Protein AF-A0A6P1DJT6-F1 (afdb_monomer_lite)

pLDDT: mean 91.33, std 8.5, range [56.28, 97.56]

Secondary structure (DSSP, 8-state):
--HHHHHHHHHHHTS-SS-PPPPP-TTTT-----HHHHHHHHHHHTT------SSHHHHHHHHHHHS-TTS-EEES-GGGTTTSB---TTS-GGGGGG--EEE---SEE-TTT--EE---

Sequence (120 aa):
MSSKANILEKIKQNQPLSVSALPDLSFLGLENYENLDKYKTVLQSIGGDFVEVADYDAVIDFIKINYDAEKRIITTLPELSQIAATDWMNDDPHSLKDVALTIVKAHFGVAETGALWVTD

Radius of gyration: 28.28 Å; chains: 1; bounding box: 48×36×85 Å

Structure (mmCIF, N/CA/C/O backbone):
data_AF-A0A6P1DJT6-F1
#
_entry.id   AF-A0A6P1DJT6-F1
#
loop_
_atom_site.group_PDB
_atom_site.id
_atom_site.type_symbol
_atom_site.label_atom_id
_atom_site.label_alt_id
_atom_site.label_comp_id
_atom_site.label_asym_id
_atom_site.label_entity_id
_atom_site.label_seq_id
_atom_site.pdbx_PDB_ins_code
_atom_site.Cartn_x
_atom_site.Cartn_y
_atom_site.Cartn_z
_atom_site.occupancy
_atom_site.B_iso_or_equiv
_atom_site.auth_seq_id
_atom_site.auth_comp_id
_atom_site.auth_asym_id
_atom_site.auth_atom_id
_atom_site.pdbx_PDB_model_num
ATOM 1 N N . MET A 1 1 ? -14.644 20.738 65.268 1.00 61.56 1 MET A N 1
ATOM 2 C CA . MET A 1 1 ? -14.476 19.783 64.147 1.00 61.56 1 MET A CA 1
ATOM 3 C C . MET A 1 1 ? -14.011 20.537 62.912 1.00 61.56 1 MET A C 1
ATOM 5 O O . MET A 1 1 ? -14.475 21.651 62.710 1.00 61.56 1 MET A O 1
ATOM 9 N N . SER A 1 2 ? -13.092 19.979 62.117 1.00 90.88 2 SER A N 1
ATOM 10 C CA . SER A 1 2 ? -12.636 20.628 60.879 1.00 90.88 2 SER A CA 1
ATOM 11 C C . SER A 1 2 ? -13.676 20.482 59.761 1.00 90.88 2 SER A C 1
ATOM 13 O O . SER A 1 2 ? -14.430 19.510 59.735 1.00 90.88 2 SER A O 1
ATOM 15 N N . SER A 1 3 ? -13.698 21.425 58.814 1.00 91.94 3 SER A N 1
ATOM 16 C CA . SER A 1 3 ? -14.585 21.382 57.637 1.00 91.94 3 SER A CA 1
ATOM 17 C C . SER A 1 3 ? -14.476 20.050 56.873 1.00 91.94 3 SER A C 1
ATOM 19 O O . SER A 1 3 ? -15.484 19.430 56.539 1.00 91.94 3 SER A O 1
ATOM 21 N N . LYS A 1 4 ? -13.250 19.527 56.725 1.00 91.69 4 LYS A N 1
ATOM 22 C CA . LYS A 1 4 ? -12.975 18.216 56.115 1.00 91.69 4 LYS A CA 1
ATOM 23 C C . LYS A 1 4 ? -13.708 17.067 56.819 1.00 91.69 4 LYS A C 1
ATOM 25 O O . LYS A 1 4 ? -14.248 16.199 56.142 1.00 91.69 4 LYS A O 1
ATOM 30 N N . ALA A 1 5 ? -13.739 17.059 58.153 1.00 94.62 5 ALA A N 1
ATOM 31 C CA . ALA A 1 5 ? -14.415 16.004 58.909 1.00 94.62 5 ALA A CA 1
ATOM 32 C C . ALA A 1 5 ? -15.931 16.012 58.656 1.00 94.62 5 ALA A C 1
ATOM 34 O O . ALA A 1 5 ? -16.518 14.964 58.413 1.00 94.62 5 ALA A O 1
ATOM 35 N N . ASN A 1 6 ? -16.534 17.203 58.619 1.00 95.12 6 ASN A N 1
ATOM 36 C CA . ASN A 1 6 ? -17.969 17.376 58.390 1.00 95.12 6 ASN A CA 1
ATOM 37 C C . ASN A 1 6 ? -18.382 16.943 56.966 1.00 95.12 6 ASN A C 1
ATOM 39 O O . ASN A 1 6 ? -19.397 16.278 56.773 1.00 95.12 6 ASN A O 1
ATOM 43 N N . ILE A 1 7 ? -17.553 17.253 55.961 1.00 95.31 7 ILE A N 1
ATOM 44 C CA . ILE A 1 7 ? -17.771 16.829 54.567 1.00 95.31 7 ILE A CA 1
ATOM 45 C C . ILE A 1 7 ? -17.726 15.300 54.441 1.00 95.31 7 ILE A C 1
ATOM 47 O O . ILE A 1 7 ? -18.620 14.706 53.842 1.00 95.31 7 ILE A O 1
ATOM 51 N N . LEU A 1 8 ? -16.712 14.653 55.023 1.00 95.62 8 LEU A N 1
ATOM 52 C CA . LEU A 1 8 ? -16.558 13.197 54.941 1.00 95.62 8 LEU A CA 1
ATOM 53 C C . LEU A 1 8 ? -17.695 12.452 55.648 1.00 95.62 8 LEU A C 1
ATOM 55 O O . LEU A 1 8 ? -18.156 11.423 55.154 1.00 95.62 8 LEU A O 1
ATOM 59 N N . GLU A 1 9 ? -18.174 12.984 56.771 1.00 95.62 9 GLU A N 1
ATOM 60 C CA . GLU A 1 9 ? -19.307 12.418 57.500 1.00 95.62 9 GLU A CA 1
ATOM 61 C C . GLU A 1 9 ? -20.595 12.476 56.671 1.00 95.62 9 GLU A C 1
ATOM 63 O O . GLU A 1 9 ? -21.278 11.461 56.519 1.00 95.62 9 GLU A O 1
ATOM 68 N N . LYS A 1 10 ? -20.874 13.620 56.035 1.00 94.88 10 LYS A N 1
ATOM 69 C CA . LYS A 1 10 ? -22.020 13.758 55.129 1.00 94.88 10 LYS A CA 1
ATOM 70 C C . LYS A 1 10 ? -21.923 12.843 53.911 1.00 94.88 10 LYS A C 1
ATOM 72 O O . LYS A 1 10 ? -22.925 12.232 53.553 1.00 94.88 10 LYS A O 1
ATOM 77 N N . ILE A 1 11 ? -20.745 12.707 53.296 1.00 93.62 11 ILE A N 1
ATOM 78 C CA . ILE A 1 11 ? -20.545 11.781 52.167 1.00 93.62 11 ILE A CA 1
ATOM 79 C C . ILE A 1 11 ? -20.858 10.348 52.601 1.00 93.62 11 ILE A C 1
ATOM 81 O O . ILE A 1 11 ? -21.583 9.645 51.905 1.00 93.62 11 ILE A O 1
ATOM 85 N N . LYS A 1 12 ? -20.356 9.925 53.767 1.00 90.88 12 LYS A N 1
ATOM 86 C CA . LYS A 1 12 ? -20.582 8.574 54.292 1.00 90.88 12 LYS A CA 1
ATOM 87 C C . LYS A 1 12 ? -22.061 8.299 54.584 1.00 90.88 12 LYS A C 1
ATOM 89 O O . LYS A 1 12 ? -22.534 7.209 54.288 1.00 90.88 12 LYS A O 1
ATOM 94 N N . GLN A 1 13 ? -22.783 9.273 55.140 1.00 94.50 13 GLN A N 1
ATOM 95 C CA . GLN A 1 13 ? -24.213 9.146 55.454 1.00 94.50 13 GLN A CA 1
ATOM 96 C C . GLN A 1 13 ? -25.111 9.083 54.208 1.00 94.50 13 GLN A C 1
ATOM 98 O O . GLN A 1 13 ? -26.219 8.569 54.298 1.00 94.50 13 GLN A O 1
ATOM 103 N N . ASN A 1 14 ? -24.650 9.597 53.064 1.00 93.12 14 ASN A N 1
ATOM 104 C CA . ASN A 1 14 ? -25.444 9.707 51.835 1.00 93.12 14 ASN A CA 1
ATOM 105 C C . ASN A 1 14 ? -24.938 8.788 50.709 1.00 93.12 14 ASN A C 1
ATOM 107 O O . ASN A 1 14 ? -25.225 9.039 49.539 1.00 93.12 14 ASN A O 1
ATOM 111 N N . GLN A 1 15 ? -24.173 7.736 51.029 1.00 88.19 15 GLN A N 1
ATOM 112 C CA . GLN A 1 15 ? -23.800 6.751 50.013 1.00 88.19 15 GLN A CA 1
ATOM 113 C C . GLN A 1 15 ? -25.030 5.945 49.560 1.00 88.19 15 GLN A C 1
ATOM 115 O O . GLN A 1 15 ? -25.881 5.616 50.391 1.00 88.19 15 GLN A O 1
ATOM 120 N N . PRO A 1 16 ? -25.134 5.599 48.264 1.00 88.06 16 PRO A N 1
ATOM 121 C CA . PRO A 1 16 ? -26.198 4.738 47.765 1.00 88.06 16 PRO A CA 1
ATOM 122 C C . PRO A 1 16 ? -26.240 3.410 48.530 1.00 88.06 16 PRO A C 1
ATOM 124 O O . PRO A 1 16 ? -25.235 2.714 48.641 1.00 88.06 16 PRO A O 1
ATOM 127 N N . LEU A 1 17 ? -27.417 3.052 49.047 1.00 79.88 17 LEU A N 1
ATOM 128 C CA . LEU A 1 17 ? -27.627 1.836 49.846 1.00 79.88 17 LEU A CA 1
ATOM 129 C C . LEU A 1 17 ? -27.586 0.547 49.017 1.00 79.88 17 LEU A C 1
ATOM 131 O O . LEU A 1 17 ? -27.432 -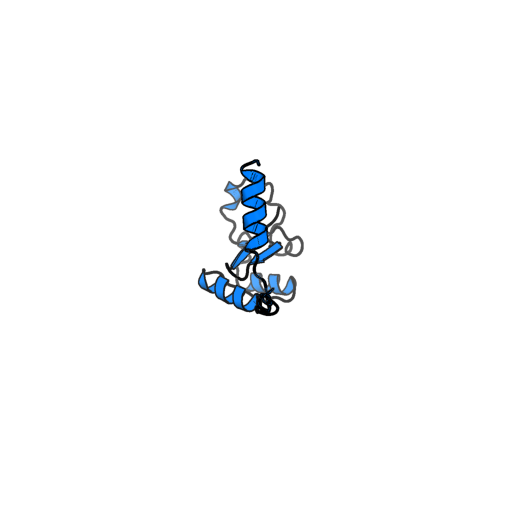0.539 49.570 1.00 79.88 17 LEU A O 1
ATOM 135 N N . SER A 1 18 ? -27.755 0.659 47.701 1.00 81.94 18 SER A N 1
ATOM 136 C CA . SER A 1 18 ? -27.719 -0.471 46.781 1.00 81.94 18 SER A CA 1
ATOM 137 C C . SER A 1 18 ? -26.629 -0.257 45.743 1.00 81.94 18 SER A C 1
ATOM 139 O O . SER A 1 18 ? -26.505 0.813 45.146 1.00 81.94 18 SER A O 1
ATOM 141 N N . VAL A 1 19 ? -25.830 -1.299 45.539 1.00 77.56 19 VAL A N 1
ATOM 142 C CA . VAL A 1 19 ? -24.944 -1.393 44.385 1.00 77.56 19 VAL A CA 1
ATOM 143 C C . VAL A 1 19 ? -25.822 -1.823 43.217 1.00 77.56 19 VAL A C 1
ATOM 145 O O . VAL A 1 19 ? -26.303 -2.955 43.192 1.00 77.56 19 VAL A O 1
ATOM 148 N N . SER A 1 20 ? -26.079 -0.914 42.277 1.00 80.19 20 SER A N 1
ATOM 149 C CA . SER A 1 20 ? -26.686 -1.303 41.004 1.00 80.19 20 SER A CA 1
ATOM 150 C C . SER A 1 20 ? -25.714 -2.213 40.263 1.00 80.19 20 SER A C 1
ATOM 152 O O . SER A 1 20 ? -24.512 -1.936 40.237 1.00 80.19 20 SER A O 1
ATOM 154 N N . ALA A 1 21 ? -26.228 -3.270 39.632 1.00 84.12 21 ALA A N 1
ATOM 155 C CA . ALA A 1 21 ? -25.439 -4.011 38.660 1.00 84.12 21 ALA A CA 1
ATOM 156 C C . ALA A 1 21 ? -24.931 -3.031 37.591 1.00 84.12 21 ALA A C 1
ATOM 158 O O . ALA A 1 21 ? -25.683 -2.163 37.130 1.00 84.12 21 ALA A O 1
ATOM 159 N N . LEU A 1 22 ? -23.647 -3.142 37.248 1.00 86.25 22 LEU A N 1
ATOM 160 C CA . LEU A 1 22 ? -23.097 -2.427 36.104 1.00 86.25 22 LEU A CA 1
ATOM 161 C C . LEU A 1 22 ? -23.749 -2.978 34.827 1.00 86.25 22 LEU A C 1
ATOM 163 O O . LEU A 1 22 ? -24.098 -4.162 34.797 1.00 86.25 22 LEU A O 1
ATOM 167 N N . PRO A 1 23 ? -23.934 -2.146 33.788 1.00 84.50 23 PRO A N 1
ATOM 168 C CA . PRO A 1 23 ? -24.390 -2.641 32.497 1.00 84.50 23 PRO A CA 1
ATOM 169 C C . PRO A 1 23 ? -23.433 -3.723 31.992 1.00 84.50 23 PRO A C 1
ATOM 171 O O . PRO A 1 23 ? -22.217 -3.612 32.166 1.00 84.50 23 PRO A O 1
ATOM 174 N N . ASP A 1 24 ? -23.986 -4.764 31.372 1.00 84.88 24 ASP A N 1
ATOM 175 C CA . ASP A 1 24 ? -23.172 -5.766 30.696 1.00 84.88 24 ASP A CA 1
ATOM 176 C C . ASP A 1 24 ? -22.473 -5.112 29.502 1.00 84.88 24 ASP A C 1
ATOM 178 O O . ASP A 1 24 ? -23.126 -4.553 28.624 1.00 84.88 24 ASP A O 1
ATOM 182 N N . LEU A 1 25 ? -21.143 -5.152 29.500 1.00 85.56 25 LEU A N 1
ATOM 183 C CA . LEU A 1 25 ? -20.303 -4.596 28.443 1.00 85.56 25 LEU A CA 1
ATOM 184 C C . LEU A 1 25 ? -19.785 -5.678 27.492 1.00 85.56 25 LEU A C 1
ATOM 186 O O . LEU A 1 25 ? -18.987 -5.364 26.615 1.00 85.56 25 LEU A O 1
ATOM 190 N N . SER A 1 26 ? -20.222 -6.933 27.644 1.00 82.12 26 SER A N 1
ATOM 191 C CA . SER A 1 26 ? -19.795 -8.057 26.803 1.00 82.12 26 SER A CA 1
ATOM 192 C C . SER A 1 26 ? -20.019 -7.812 25.306 1.00 82.12 26 SER A C 1
ATOM 194 O O . SER A 1 26 ? -19.290 -8.358 24.486 1.00 82.12 26 SER A O 1
ATOM 196 N N . PHE A 1 27 ? -20.983 -6.957 24.950 1.00 74.50 27 PHE A N 1
ATOM 197 C CA . PHE A 1 27 ? -21.288 -6.573 23.572 1.00 74.50 27 PHE A CA 1
ATOM 198 C C . PHE A 1 27 ? -20.343 -5.512 22.983 1.00 74.50 27 PHE A C 1
ATOM 200 O O . PHE A 1 27 ? -20.298 -5.345 21.763 1.00 74.50 27 PHE A O 1
ATOM 207 N N . LEU A 1 28 ? -19.592 -4.783 23.817 1.00 76.06 28 LEU A N 1
ATOM 208 C CA . LEU A 1 28 ? -18.635 -3.788 23.341 1.00 76.06 28 LEU A CA 1
ATOM 209 C C . LEU A 1 28 ? -17.435 -4.507 22.716 1.00 76.06 28 LEU A C 1
ATOM 211 O O . LEU A 1 28 ? -16.677 -5.185 23.403 1.00 76.06 28 LEU A O 1
ATOM 215 N N . GLY A 1 29 ? -17.261 -4.344 21.403 1.00 65.19 29 GLY A N 1
ATOM 216 C CA . GLY A 1 29 ? -16.162 -4.958 20.653 1.00 65.19 29 GLY A CA 1
ATOM 217 C C . GLY A 1 29 ? -16.479 -6.315 20.014 1.00 65.19 29 GLY A C 1
ATOM 218 O O . GLY A 1 29 ? -15.566 -6.940 19.487 1.00 65.19 29 GLY A O 1
ATOM 219 N N . LEU A 1 30 ? -17.744 -6.763 20.012 1.00 56.28 30 LEU A N 1
ATOM 220 C CA . LEU A 1 30 ? -18.179 -7.983 19.304 1.00 56.28 30 LEU A CA 1
ATOM 221 C C . LEU A 1 30 ? -18.543 -7.760 17.826 1.00 56.28 30 LEU A C 1
ATOM 223 O O . LEU A 1 30 ? -19.160 -8.623 17.201 1.00 56.28 30 LEU A O 1
ATOM 227 N N . GLU A 1 31 ? -18.149 -6.636 17.232 1.00 63.28 31 GLU A N 1
ATOM 228 C CA . GLU A 1 31 ? -18.234 -6.489 15.782 1.00 63.28 31 GLU A CA 1
ATOM 229 C C . GLU A 1 31 ? -17.014 -7.180 15.169 1.00 63.28 31 GLU A C 1
ATOM 231 O O . GLU A 1 31 ? -15.900 -6.657 15.160 1.00 63.28 31 GLU A O 1
ATOM 236 N N . ASN A 1 32 ? -17.231 -8.403 14.679 1.00 63.09 32 ASN A N 1
ATOM 237 C CA . ASN A 1 32 ? -16.349 -9.039 13.709 1.00 63.09 32 ASN A CA 1
ATOM 238 C C . ASN A 1 32 ? -16.401 -8.174 12.444 1.00 63.09 32 ASN A C 1
ATOM 240 O O . ASN A 1 32 ? -17.196 -8.410 11.537 1.00 63.09 32 ASN A O 1
ATOM 244 N N . TYR A 1 33 ? -15.629 -7.092 12.429 1.00 65.38 33 TYR A N 1
ATOM 245 C CA . TYR A 1 33 ? -15.493 -6.274 11.244 1.00 65.38 33 TYR A CA 1
ATOM 246 C C . TYR A 1 33 ? -14.838 -7.144 10.179 1.00 65.38 33 TYR A C 1
ATOM 248 O O . TYR A 1 33 ? -13.718 -7.627 10.367 1.00 65.38 33 TYR A O 1
ATOM 256 N N . GLU A 1 34 ? -15.518 -7.326 9.049 1.00 75.94 34 GLU A N 1
ATOM 257 C CA . GLU A 1 34 ? -14.890 -7.761 7.804 1.00 75.94 34 GLU A CA 1
ATOM 258 C C . GLU A 1 34 ? -13.918 -6.651 7.371 1.00 75.94 34 GLU A C 1
ATOM 260 O O . GLU A 1 34 ? -14.197 -5.826 6.503 1.00 75.94 34 GLU A O 1
ATOM 265 N N . ASN A 1 35 ? -12.781 -6.568 8.072 1.00 86.19 35 ASN A N 1
ATOM 266 C CA . ASN A 1 35 ? -11.824 -5.468 7.986 1.00 86.19 35 ASN A CA 1
ATOM 267 C C . ASN A 1 35 ? -11.303 -5.307 6.562 1.00 86.19 35 ASN A C 1
ATOM 269 O O . ASN A 1 35 ? -11.059 -4.188 6.121 1.00 86.19 35 ASN A O 1
ATOM 273 N N . LEU A 1 36 ? -11.166 -6.421 5.842 1.00 91.56 36 LEU A N 1
ATOM 274 C CA . LEU A 1 36 ? -10.720 -6.425 4.461 1.00 91.56 36 LEU A CA 1
ATOM 275 C C . LEU A 1 36 ? -11.766 -5.806 3.523 1.00 91.56 36 LEU A C 1
ATOM 277 O O . LEU A 1 36 ? -11.422 -4.924 2.744 1.00 91.56 36 LEU A O 1
ATOM 281 N N . ASP A 1 37 ? -13.036 -6.201 3.619 1.00 93.06 37 ASP A N 1
ATOM 282 C CA . ASP A 1 37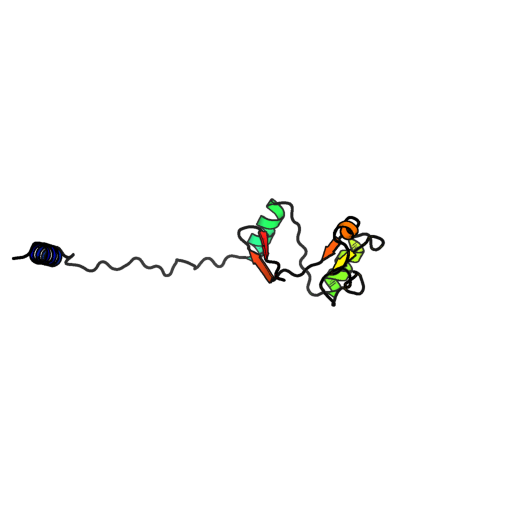 ? -14.085 -5.678 2.733 1.00 93.06 37 ASP A CA 1
ATOM 283 C C . ASP A 1 37 ? -14.437 -4.223 3.057 1.00 93.06 37 ASP A C 1
ATOM 285 O O . ASP A 1 37 ? -14.638 -3.406 2.150 1.00 93.06 37 ASP A O 1
ATOM 289 N N . LYS A 1 38 ? -14.387 -3.848 4.343 1.00 93.38 38 LYS A N 1
ATOM 290 C CA . LYS A 1 38 ? -14.450 -2.443 4.761 1.00 93.38 38 LYS A CA 1
ATOM 291 C C . LYS A 1 38 ? -13.285 -1.643 4.173 1.00 93.38 38 LYS A C 1
ATOM 293 O O . LYS A 1 38 ? -13.523 -0.596 3.577 1.00 93.38 38 LYS A O 1
ATOM 298 N N . TYR A 1 39 ? -12.053 -2.149 4.276 1.00 94.94 39 TYR A N 1
ATOM 299 C CA . TYR A 1 39 ? -10.873 -1.500 3.699 1.00 94.94 39 TYR A CA 1
ATOM 300 C C . TYR A 1 39 ? -11.015 -1.299 2.186 1.00 94.94 39 TYR A C 1
ATOM 302 O O . TYR A 1 39 ? -10.840 -0.181 1.713 1.00 94.94 39 TYR A O 1
ATOM 310 N N . LYS A 1 40 ? -11.394 -2.346 1.440 1.00 95.56 40 LYS A N 1
ATOM 311 C CA . LYS A 1 40 ? -11.623 -2.294 -0.015 1.00 95.56 40 LYS A CA 1
ATOM 312 C C . LYS A 1 40 ? -12.651 -1.226 -0.387 1.00 95.56 40 LYS A C 1
ATOM 314 O O . LYS A 1 40 ? -12.395 -0.400 -1.260 1.00 95.56 40 LYS A O 1
ATOM 319 N N . THR A 1 41 ? -13.777 -1.200 0.327 1.00 95.69 41 THR A N 1
ATOM 320 C CA . THR A 1 41 ? -14.858 -0.229 0.105 1.00 95.69 41 THR A CA 1
ATOM 321 C C . THR A 1 41 ? -14.382 1.204 0.350 1.00 95.69 41 THR A C 1
ATOM 323 O O . THR A 1 41 ? -14.619 2.092 -0.470 1.00 95.69 41 THR A O 1
ATOM 326 N N . VAL A 1 42 ? -13.687 1.442 1.467 1.00 96.25 42 VAL A N 1
ATOM 327 C CA . VAL A 1 42 ? -13.179 2.776 1.815 1.00 96.25 42 VAL A CA 1
ATOM 328 C C . VAL A 1 42 ? -12.093 3.220 0.834 1.00 96.25 42 VAL A C 1
ATOM 330 O O . VAL A 1 42 ? -12.164 4.343 0.338 1.00 96.25 42 VAL A O 1
ATOM 333 N N . LEU A 1 43 ? -11.140 2.348 0.493 1.00 97.19 43 LEU A N 1
ATOM 334 C CA . LEU A 1 43 ? -10.073 2.627 -0.471 1.00 97.19 43 LEU A CA 1
ATOM 335 C C . LEU A 1 43 ? -10.635 3.045 -1.838 1.00 97.19 43 LEU A C 1
ATOM 337 O O . LEU A 1 43 ? -10.227 4.072 -2.380 1.00 97.19 43 LEU A O 1
ATOM 341 N N . GLN A 1 44 ? -11.617 2.304 -2.358 1.00 97.44 44 GLN A N 1
ATOM 342 C CA . GLN A 1 44 ? -12.279 2.646 -3.620 1.00 97.44 44 GLN A CA 1
ATOM 343 C C . GLN A 1 44 ? -13.038 3.974 -3.539 1.00 97.44 44 GLN A C 1
ATOM 345 O O . GLN A 1 44 ? -13.027 4.755 -4.490 1.00 97.44 44 GLN A O 1
ATOM 350 N N . SER A 1 45 ? -13.648 4.285 -2.390 1.00 96.94 45 SER A N 1
ATOM 351 C CA . SER A 1 45 ? -14.379 5.546 -2.203 1.00 96.94 45 SER A CA 1
ATOM 352 C C . SER A 1 45 ? -13.489 6.797 -2.261 1.00 96.94 45 SER A C 1
ATOM 354 O O . SER A 1 45 ? -13.979 7.874 -2.600 1.00 96.94 45 SER A O 1
ATOM 356 N N . ILE A 1 46 ? -12.187 6.660 -1.975 1.00 95.50 46 ILE A N 1
ATOM 357 C CA . ILE A 1 46 ? -11.197 7.750 -2.029 1.00 95.50 46 ILE A CA 1
ATOM 358 C C . ILE A 1 46 ? -10.360 7.744 -3.320 1.00 95.50 46 ILE A C 1
ATOM 360 O O . ILE A 1 46 ? -9.392 8.494 -3.428 1.00 95.50 46 ILE A O 1
ATOM 364 N N . GLY A 1 47 ? -10.739 6.922 -4.306 1.00 95.31 47 GLY A N 1
ATOM 365 C CA . GLY A 1 47 ? -10.087 6.840 -5.617 1.00 95.31 47 GLY A CA 1
ATOM 366 C C . GLY A 1 47 ? -8.877 5.905 -5.683 1.00 95.31 47 GLY A C 1
ATOM 367 O O . GLY A 1 47 ? -8.165 5.920 -6.685 1.00 95.31 47 GLY A O 1
ATOM 368 N N . GLY A 1 48 ? -8.631 5.111 -4.639 1.00 95.50 48 GLY A N 1
ATOM 369 C CA . GLY A 1 48 ? -7.676 4.010 -4.695 1.00 95.50 48 GLY A CA 1
ATOM 370 C C . GLY A 1 48 ? -8.266 2.786 -5.394 1.00 95.50 48 GLY A C 1
ATOM 371 O O . GLY A 1 48 ? -9.481 2.661 -5.539 1.00 95.50 48 GLY A O 1
ATOM 372 N N . ASP A 1 49 ? -7.401 1.861 -5.792 1.00 95.44 49 ASP A N 1
ATOM 373 C CA . ASP A 1 49 ? -7.802 0.564 -6.332 1.00 95.44 49 ASP A CA 1
ATOM 374 C C . ASP A 1 49 ? -7.038 -0.552 -5.617 1.00 95.44 49 ASP A C 1
ATOM 376 O O . ASP A 1 49 ? -6.014 -0.301 -4.972 1.00 95.44 49 ASP A O 1
ATOM 380 N N . PHE A 1 50 ? -7.540 -1.779 -5.702 1.00 95.56 50 PHE A N 1
ATOM 381 C CA . PHE A 1 50 ? -6.905 -2.935 -5.087 1.00 95.56 50 PHE A CA 1
ATOM 382 C C . PHE A 1 50 ? -6.922 -4.141 -6.011 1.00 95.56 50 PHE A C 1
ATOM 384 O O . PHE A 1 50 ? -7.854 -4.362 -6.779 1.00 95.56 50 PHE A O 1
ATOM 391 N N . VAL A 1 51 ? -5.903 -4.979 -5.853 1.00 96.06 51 VAL A N 1
ATOM 392 C CA . VAL A 1 51 ? -5.858 -6.310 -6.448 1.00 96.06 51 VAL A CA 1
ATOM 393 C C . VAL A 1 51 ? -5.418 -7.291 -5.382 1.00 96.06 51 VAL A C 1
ATOM 395 O O . VAL A 1 51 ? -4.424 -7.075 -4.689 1.00 96.06 51 VAL A O 1
ATOM 398 N N . GLU A 1 52 ? -6.181 -8.367 -5.236 1.00 95.50 52 GLU A N 1
ATOM 399 C CA . GLU A 1 52 ? -5.813 -9.477 -4.368 1.00 95.50 52 GLU A CA 1
ATOM 400 C C . GLU A 1 52 ? -4.884 -10.417 -5.129 1.00 95.50 52 GLU A C 1
ATOM 402 O O . GLU A 1 52 ? -5.222 -10.933 -6.193 1.00 95.50 52 GLU A O 1
ATOM 407 N N . VAL A 1 53 ? -3.697 -10.619 -4.572 1.00 95.56 53 VAL A N 1
ATOM 408 C CA . VAL A 1 53 ? -2.623 -11.426 -5.150 1.00 95.56 53 VAL A CA 1
ATOM 409 C C . VAL A 1 53 ? -2.178 -12.460 -4.125 1.00 95.56 53 VAL A C 1
ATOM 411 O O . VAL A 1 5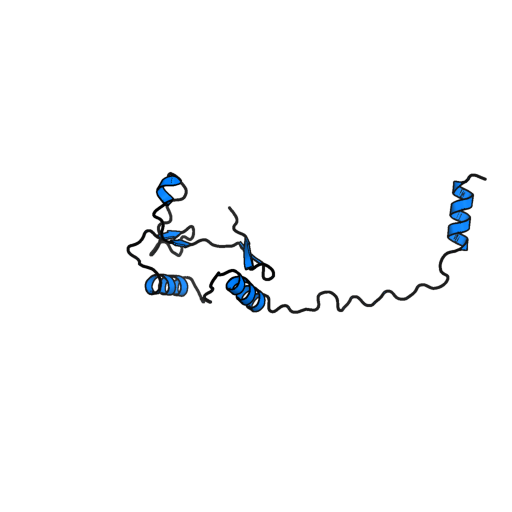3 ? -2.184 -12.193 -2.923 1.00 95.56 53 VAL A O 1
ATOM 414 N N . ALA A 1 54 ? -1.815 -13.653 -4.593 1.00 95.94 54 ALA A N 1
ATOM 415 C CA . ALA A 1 54 ? -1.397 -14.745 -3.715 1.00 95.94 54 ALA A CA 1
ATOM 416 C C . ALA A 1 54 ? 0.063 -14.603 -3.252 1.00 95.94 54 ALA A C 1
ATOM 418 O O . ALA A 1 54 ? 0.403 -14.994 -2.136 1.00 95.94 54 ALA A O 1
ATOM 419 N N . ASP A 1 55 ? 0.917 -14.050 -4.113 1.00 96.94 55 ASP A N 1
ATOM 420 C CA . ASP A 1 55 ? 2.365 -13.981 -3.943 1.00 96.94 55 ASP A CA 1
ATOM 421 C C . ASP A 1 55 ? 2.979 -12.887 -4.840 1.00 96.94 55 ASP A C 1
ATOM 423 O O . ASP A 1 55 ? 2.276 -12.143 -5.531 1.00 96.94 55 ASP A O 1
ATOM 427 N N . TYR A 1 56 ? 4.308 -12.770 -4.809 1.00 96.81 56 TYR A N 1
ATOM 428 C CA . TYR A 1 56 ? 5.041 -11.801 -5.620 1.00 96.81 56 TYR A CA 1
ATOM 429 C C . TYR A 1 56 ? 5.022 -12.115 -7.121 1.00 96.81 56 TYR A C 1
ATOM 431 O O . TYR A 1 56 ? 5.089 -11.174 -7.910 1.00 96.81 56 TYR A O 1
ATOM 439 N N . ASP A 1 57 ? 4.889 -13.378 -7.537 1.00 97.12 57 ASP A N 1
ATOM 440 C CA . ASP A 1 57 ? 4.808 -13.723 -8.962 1.00 97.12 57 ASP A CA 1
ATOM 441 C C . ASP A 1 57 ? 3.509 -13.163 -9.563 1.00 97.12 57 ASP A C 1
ATOM 443 O O . ASP A 1 57 ? 3.533 -12.515 -10.610 1.00 97.12 57 ASP A O 1
ATOM 447 N N . ALA A 1 58 ? 2.394 -13.271 -8.833 1.00 97.56 58 ALA A N 1
ATOM 448 C CA . ALA A 1 58 ? 1.133 -12.636 -9.212 1.00 97.56 58 ALA A CA 1
ATOM 449 C C . ALA A 1 58 ? 1.225 -11.095 -9.261 1.00 97.56 58 ALA A C 1
ATOM 451 O O . ALA A 1 58 ? 0.615 -10.469 -10.131 1.00 97.56 58 ALA A O 1
ATOM 452 N N . VAL A 1 59 ? 2.007 -10.468 -8.370 1.00 96.69 59 VAL A N 1
ATOM 453 C CA . VAL A 1 59 ? 2.296 -9.018 -8.432 1.00 96.69 59 VAL A CA 1
ATOM 454 C C . VAL A 1 59 ? 3.055 -8.671 -9.712 1.00 96.69 59 VAL A C 1
ATOM 456 O O . VAL A 1 59 ? 2.712 -7.704 -10.394 1.00 96.69 59 VAL A O 1
ATOM 459 N N . ILE A 1 60 ? 4.072 -9.461 -10.057 1.00 96.31 60 ILE A N 1
ATOM 460 C CA . ILE A 1 60 ? 4.893 -9.252 -11.253 1.00 96.31 60 ILE A CA 1
ATOM 461 C C . ILE A 1 60 ? 4.048 -9.358 -12.521 1.00 96.31 60 ILE A C 1
ATOM 463 O O . ILE A 1 60 ? 4.142 -8.490 -13.394 1.00 96.31 60 ILE A O 1
ATOM 467 N N . ASP A 1 61 ? 3.208 -10.386 -12.615 1.00 96.25 61 ASP A N 1
ATOM 468 C CA . ASP A 1 61 ? 2.315 -10.588 -13.754 1.00 96.25 61 ASP A CA 1
ATOM 469 C C . ASP A 1 61 ? 1.306 -9.445 -13.879 1.00 96.25 61 ASP A C 1
ATOM 471 O O . ASP A 1 61 ? 1.119 -8.900 -14.971 1.00 96.25 61 ASP A O 1
ATOM 475 N N . PHE A 1 62 ? 0.715 -9.012 -12.760 1.00 96.69 62 PHE A N 1
ATOM 476 C CA . PHE A 1 62 ? -0.180 -7.859 -12.748 1.00 96.69 62 PHE A CA 1
ATOM 477 C C . PHE A 1 62 ? 0.511 -6.602 -13.289 1.00 96.69 62 PHE A C 1
ATOM 479 O O . PHE A 1 62 ? -0.052 -5.910 -14.140 1.00 96.69 62 PHE A O 1
ATOM 486 N N . ILE A 1 63 ? 1.739 -6.318 -12.850 1.00 95.75 63 ILE A N 1
ATOM 487 C CA . ILE A 1 63 ? 2.470 -5.126 -13.292 1.00 95.75 63 ILE A CA 1
ATOM 488 C C . ILE A 1 63 ? 2.790 -5.202 -14.786 1.00 95.75 63 ILE A C 1
ATOM 490 O O . ILE A 1 63 ? 2.526 -4.239 -15.500 1.00 95.75 63 ILE A O 1
ATOM 494 N N . LYS A 1 64 ? 3.282 -6.344 -15.282 1.00 94.75 64 LYS A N 1
ATOM 495 C CA . LYS A 1 64 ? 3.609 -6.534 -16.708 1.00 94.75 64 LYS A CA 1
ATOM 496 C C . LYS A 1 64 ? 2.401 -6.362 -17.632 1.00 94.75 64 LYS A C 1
ATOM 498 O O . LYS A 1 64 ? 2.567 -5.948 -18.775 1.00 94.75 64 LYS A O 1
ATOM 503 N N . ILE A 1 65 ? 1.204 -6.715 -17.162 1.00 96.06 65 ILE A N 1
ATOM 504 C CA . ILE A 1 65 ? -0.036 -6.608 -17.944 1.00 96.06 65 ILE A CA 1
ATOM 505 C C . ILE A 1 65 ? -0.585 -5.176 -17.931 1.00 96.06 65 ILE A C 1
ATOM 507 O O . ILE A 1 65 ? 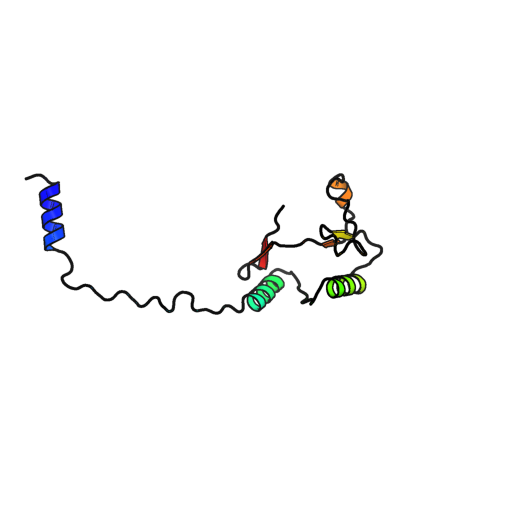-1.094 -4.708 -18.949 1.00 96.06 65 ILE A O 1
ATOM 511 N N . ASN A 1 66 ? -0.515 -4.492 -16.786 1.00 95.88 66 ASN A N 1
ATOM 512 C CA . ASN A 1 66 ? -1.238 -3.235 -16.568 1.00 95.88 66 ASN A CA 1
ATOM 513 C C . ASN A 1 66 ? -0.362 -1.982 -16.690 1.00 95.88 66 ASN A C 1
ATOM 515 O O . ASN A 1 66 ? -0.891 -0.881 -16.840 1.00 95.88 66 ASN A O 1
ATOM 519 N N . TYR A 1 67 ? 0.961 -2.132 -16.646 1.00 95.00 67 TYR A N 1
ATOM 520 C CA . TYR A 1 67 ? 1.913 -1.033 -16.735 1.00 95.00 67 TYR A CA 1
ATOM 521 C C . TYR A 1 67 ? 2.913 -1.261 -17.865 1.00 95.00 67 TYR A C 1
ATOM 523 O O . TYR A 1 67 ? 3.273 -2.382 -18.214 1.00 95.00 67 TYR A O 1
ATOM 531 N N . ASP A 1 68 ? 3.368 -0.154 -18.441 1.00 92.81 68 ASP A N 1
ATOM 532 C CA . ASP A 1 68 ? 4.370 -0.151 -19.498 1.00 92.81 68 ASP A CA 1
ATOM 533 C C . ASP A 1 68 ? 5.755 -0.454 -18.912 1.00 92.81 68 ASP A C 1
ATOM 535 O O . 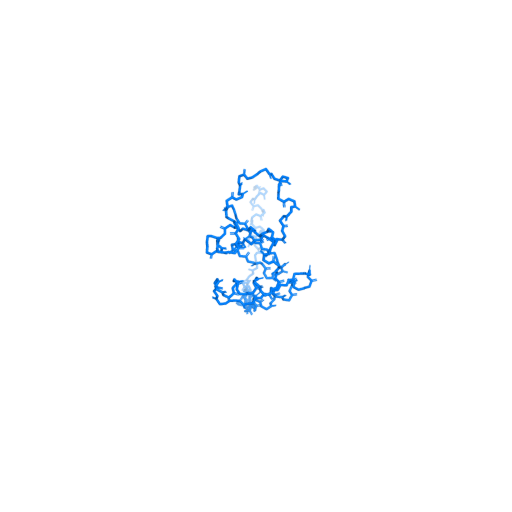ASP A 1 68 ? 6.316 0.368 -18.182 1.00 92.81 68 ASP A O 1
ATOM 539 N N . ALA A 1 69 ? 6.287 -1.635 -19.230 1.00 83.25 69 ALA A N 1
ATOM 540 C CA . ALA A 1 69 ? 7.573 -2.115 -18.731 1.00 83.25 69 ALA A CA 1
ATOM 541 C C . ALA A 1 69 ? 8.776 -1.290 -19.229 1.00 83.25 69 ALA A C 1
ATOM 543 O O . ALA A 1 69 ? 9.845 -1.369 -18.631 1.00 83.25 69 ALA A O 1
ATOM 544 N N . GLU A 1 70 ? 8.614 -0.484 -20.284 1.00 88.25 70 GLU A N 1
ATOM 545 C CA . GLU A 1 70 ? 9.667 0.415 -20.776 1.00 88.25 70 GLU A CA 1
ATOM 546 C C . GLU A 1 70 ? 9.790 1.691 -19.925 1.00 88.25 70 GLU A C 1
ATOM 548 O O . GLU A 1 70 ? 10.757 2.448 -20.048 1.00 88.25 70 GLU A O 1
ATOM 553 N N . LYS A 1 71 ? 8.811 1.967 -19.053 1.00 93.81 71 LYS A N 1
ATOM 554 C CA . LYS A 1 71 ? 8.864 3.116 -18.145 1.00 93.81 71 LYS A CA 1
ATOM 555 C C . LYS A 1 71 ? 9.686 2.799 -16.902 1.00 93.81 71 LYS A C 1
ATOM 557 O O . LYS A 1 71 ? 9.816 1.658 -16.478 1.00 93.81 71 LYS A O 1
ATOM 562 N N . ARG A 1 72 ? 10.209 3.849 -16.266 1.00 96.12 72 ARG A N 1
ATOM 563 C CA . ARG A 1 72 ? 10.993 3.719 -15.036 1.00 96.12 72 ARG A CA 1
ATOM 564 C C . ARG A 1 72 ? 10.101 3.256 -13.879 1.00 96.12 72 ARG A C 1
ATOM 566 O O . ARG A 1 72 ? 9.250 4.015 -13.410 1.00 96.12 72 ARG A O 1
ATOM 573 N N . ILE A 1 73 ? 10.327 2.027 -13.419 1.00 97.44 73 ILE A N 1
ATOM 574 C CA . ILE A 1 73 ? 9.687 1.425 -12.243 1.00 97.44 73 ILE A CA 1
ATOM 575 C C . ILE A 1 73 ? 10.745 1.241 -11.157 1.00 97.44 73 ILE A C 1
ATOM 577 O O . ILE A 1 73 ? 11.844 0.748 -11.424 1.00 97.44 73 ILE A O 1
ATOM 581 N N . ILE A 1 74 ? 10.413 1.631 -9.929 1.00 97.25 74 ILE A N 1
ATOM 582 C CA . ILE A 1 74 ? 11.299 1.506 -8.770 1.00 97.25 74 ILE A CA 1
ATOM 583 C C . ILE A 1 74 ? 10.600 0.770 -7.627 1.00 97.25 74 ILE A C 1
ATOM 585 O O . ILE A 1 74 ? 9.372 0.784 -7.504 1.00 97.25 74 ILE A O 1
ATOM 589 N N . THR A 1 75 ? 11.378 0.129 -6.762 1.00 96.81 75 THR A N 1
ATOM 590 C CA . THR A 1 75 ? 10.835 -0.575 -5.600 1.00 96.81 75 THR A CA 1
ATOM 591 C C . THR A 1 75 ? 11.806 -0.612 -4.429 1.00 96.81 75 THR A C 1
ATOM 593 O O . THR A 1 75 ? 13.018 -0.511 -4.610 1.00 96.81 75 THR A O 1
ATOM 596 N N . THR A 1 76 ? 11.270 -0.772 -3.219 1.00 94.69 76 THR A N 1
ATOM 597 C CA . THR A 1 76 ? 12.049 -1.122 -2.021 1.00 94.69 76 THR A CA 1
ATOM 598 C C . THR A 1 76 ? 12.107 -2.633 -1.766 1.00 94.69 76 THR A C 1
ATOM 600 O O . THR A 1 76 ? 12.747 -3.059 -0.809 1.00 94.69 76 THR A O 1
ATOM 603 N N . LEU A 1 77 ? 11.446 -3.450 -2.597 1.00 95.44 77 LEU A N 1
ATOM 604 C CA . LEU A 1 77 ? 11.281 -4.893 -2.402 1.00 95.44 77 LEU A CA 1
ATOM 605 C C . LEU A 1 77 ? 12.275 -5.686 -3.268 1.00 95.44 77 LEU A C 1
ATOM 607 O O . LEU A 1 77 ? 12.125 -5.701 -4.494 1.00 95.44 77 LEU A O 1
ATOM 611 N N . PRO A 1 78 ? 13.269 -6.381 -2.677 1.00 95.44 78 PRO A N 1
ATOM 612 C CA . PRO A 1 78 ? 14.223 -7.196 -3.434 1.00 95.44 78 PRO A CA 1
ATOM 613 C C . PRO A 1 78 ? 13.566 -8.277 -4.304 1.00 95.44 78 PRO A C 1
ATOM 615 O O . PRO A 1 78 ? 14.080 -8.608 -5.373 1.00 95.44 78 PRO A O 1
ATOM 618 N N . GLU A 1 79 ? 12.413 -8.798 -3.879 1.00 96.81 79 GLU A N 1
ATOM 619 C CA . GLU A 1 79 ? 11.627 -9.813 -4.589 1.00 96.81 79 GLU A CA 1
ATOM 620 C C . GLU A 1 79 ? 11.132 -9.328 -5.963 1.00 96.81 79 GLU A C 1
ATOM 622 O O . GLU A 1 79 ? 10.875 -10.137 -6.853 1.00 96.81 79 GLU A O 1
ATOM 627 N N . LEU A 1 80 ? 11.055 -8.008 -6.164 1.00 96.56 80 LEU A N 1
ATOM 628 C CA . LEU A 1 80 ? 10.585 -7.376 -7.399 1.00 96.56 80 LEU A CA 1
ATOM 629 C C . LEU A 1 80 ? 11.723 -6.822 -8.275 1.00 96.56 80 LEU A C 1
ATOM 631 O O . LEU A 1 80 ? 11.461 -6.190 -9.298 1.00 96.56 80 LEU A O 1
ATOM 635 N N . SER A 1 81 ? 12.983 -7.106 -7.929 1.00 95.81 81 SER A N 1
ATOM 636 C CA . SER A 1 81 ? 14.178 -6.638 -8.659 1.00 95.81 81 SER A CA 1
ATOM 637 C C . SER A 1 81 ? 14.228 -7.038 -10.141 1.00 95.81 81 SER A C 1
ATOM 639 O O . SER A 1 81 ? 14.932 -6.414 -10.929 1.00 95.81 81 SER A O 1
ATOM 641 N N . GLN A 1 82 ? 13.458 -8.051 -10.553 1.00 94.75 82 GLN A N 1
ATOM 642 C CA . GLN A 1 82 ? 13.349 -8.468 -11.957 1.00 94.75 82 GLN A CA 1
ATOM 643 C C . GLN A 1 82 ? 12.539 -7.506 -12.846 1.00 94.75 82 GLN A C 1
ATOM 645 O O . GLN A 1 82 ? 12.639 -7.591 -14.068 1.00 94.75 82 GLN A O 1
ATOM 650 N N . ILE A 1 83 ? 11.718 -6.629 -12.257 1.00 95.38 83 ILE A N 1
ATOM 651 C CA . ILE A 1 83 ? 10.852 -5.685 -12.988 1.00 95.38 83 ILE A CA 1
ATOM 652 C C . ILE A 1 83 ? 11.013 -4.228 -12.543 1.00 95.38 83 ILE A C 1
ATOM 654 O O . ILE A 1 83 ? 10.405 -3.342 -13.138 1.00 95.38 83 ILE A O 1
ATOM 658 N N . ALA A 1 84 ? 11.788 -3.965 -11.491 1.00 96.56 84 ALA A N 1
ATOM 659 C CA . ALA A 1 84 ? 11.915 -2.641 -10.902 1.00 96.56 84 ALA A CA 1
ATOM 660 C C . ALA A 1 84 ? 13.323 -2.420 -10.338 1.00 96.56 84 ALA A C 1
ATOM 662 O O . ALA A 1 84 ? 13.922 -3.331 -9.766 1.00 96.56 84 ALA A O 1
ATOM 663 N N . ALA A 1 85 ? 13.834 -1.195 -10.459 1.00 96.38 85 ALA A N 1
ATOM 664 C CA . ALA A 1 85 ? 15.122 -0.823 -9.884 1.00 96.38 85 ALA A CA 1
ATOM 665 C C . ALA A 1 85 ? 15.038 -0.744 -8.350 1.00 96.38 85 ALA A C 1
ATOM 667 O O . ALA A 1 85 ? 14.065 -0.225 -7.796 1.00 96.38 85 ALA A O 1
ATOM 668 N N . THR A 1 86 ? 16.074 -1.226 -7.664 1.00 96.00 86 THR A N 1
ATOM 669 C CA . THR A 1 86 ? 16.155 -1.279 -6.190 1.00 96.00 86 THR A CA 1
ATOM 670 C C . THR A 1 86 ? 17.231 -0.359 -5.608 1.00 96.00 86 THR A C 1
ATOM 672 O O . THR A 1 86 ? 17.370 -0.253 -4.394 1.00 96.00 86 THR A O 1
ATOM 675 N N . ASP A 1 87 ? 18.018 0.295 -6.456 1.00 94.56 87 ASP A N 1
ATOM 676 C CA . ASP A 1 87 ? 19.240 1.034 -6.126 1.00 94.56 87 ASP A CA 1
ATOM 677 C C . ASP A 1 87 ? 19.075 2.563 -6.188 1.00 94.56 87 ASP A C 1
ATOM 679 O O . ASP A 1 87 ? 20.036 3.289 -6.402 1.00 94.56 87 ASP A O 1
ATOM 683 N N . TRP A 1 88 ? 17.863 3.064 -5.942 1.00 94.19 88 TRP A N 1
ATOM 684 C CA . TRP A 1 88 ? 17.489 4.476 -6.119 1.00 94.19 88 TRP A CA 1
ATOM 685 C C . TRP A 1 88 ? 17.384 5.279 -4.810 1.00 94.19 88 TRP A C 1
ATOM 687 O O . TRP A 1 88 ? 17.215 6.495 -4.840 1.00 94.19 88 TRP A O 1
ATOM 697 N N . MET A 1 89 ? 17.476 4.635 -3.640 1.00 90.06 89 MET A N 1
ATOM 698 C CA . MET A 1 89 ? 17.256 5.289 -2.332 1.00 90.06 89 MET A CA 1
ATOM 699 C C . MET A 1 89 ? 18.259 6.414 -2.021 1.00 90.06 89 MET A C 1
ATOM 701 O O . MET A 1 89 ? 17.997 7.244 -1.154 1.00 90.06 89 MET A O 1
ATOM 705 N N . ASN A 1 90 ? 19.401 6.440 -2.716 1.00 93.38 90 ASN A N 1
ATOM 706 C CA . ASN A 1 90 ? 20.441 7.463 -2.576 1.00 93.38 90 ASN A CA 1
ATOM 707 C C . ASN A 1 90 ? 20.538 8.396 -3.798 1.00 93.38 90 ASN A C 1
ATOM 709 O O . ASN A 1 90 ? 21.476 9.192 -3.875 1.00 93.38 90 ASN A O 1
ATOM 713 N N . ASP A 1 91 ? 19.612 8.289 -4.753 1.00 93.56 91 ASP A N 1
ATOM 714 C CA . ASP A 1 91 ? 19.574 9.172 -5.916 1.00 93.56 91 ASP A CA 1
ATOM 715 C C . ASP A 1 91 ? 19.228 10.611 -5.503 1.00 93.56 91 ASP A C 1
ATOM 717 O O . ASP A 1 91 ? 18.594 10.863 -4.475 1.00 93.56 91 ASP A O 1
ATOM 721 N N . ASP A 1 92 ? 19.595 11.584 -6.343 1.00 96.38 92 ASP A N 1
ATOM 722 C CA . ASP A 1 92 ? 19.091 12.950 -6.192 1.00 96.38 92 ASP A CA 1
ATOM 723 C C . ASP A 1 92 ? 17.548 12.942 -6.254 1.00 96.38 92 ASP A C 1
ATOM 725 O O . ASP A 1 92 ? 16.997 12.434 -7.236 1.00 96.38 92 ASP A O 1
ATOM 729 N N . PRO A 1 93 ? 16.817 13.519 -5.279 1.00 94.50 93 PRO A N 1
ATOM 730 C CA . PRO A 1 93 ? 15.355 13.452 -5.252 1.00 94.50 93 PRO A CA 1
ATOM 731 C C . PRO A 1 93 ? 14.674 14.023 -6.502 1.00 94.50 93 PRO A C 1
ATOM 733 O O . PRO A 1 93 ? 13.612 13.542 -6.897 1.00 94.50 93 PRO A O 1
ATOM 736 N N . HIS A 1 94 ? 15.275 15.015 -7.175 1.00 96.31 94 HIS A N 1
ATOM 737 C CA . HIS A 1 94 ? 14.707 15.555 -8.416 1.00 96.31 94 HIS A CA 1
ATOM 738 C C . HIS A 1 94 ? 14.839 14.592 -9.597 1.00 96.31 94 HIS A C 1
ATOM 740 O O . HIS A 1 94 ? 14.107 14.732 -10.581 1.00 96.31 94 HIS A O 1
ATOM 746 N N . SER A 1 95 ? 15.743 13.614 -9.515 1.00 94.94 95 SER A N 1
ATOM 747 C CA . SER A 1 95 ? 15.863 12.563 -10.521 1.00 94.94 95 SER A CA 1
ATOM 748 C C . SER A 1 95 ? 14.657 11.623 -10.529 1.00 94.94 95 SER A C 1
ATOM 750 O O . SER A 1 95 ? 14.413 11.006 -11.554 1.00 94.94 95 SER A O 1
ATOM 752 N N . LEU A 1 96 ? 13.862 11.553 -9.451 1.00 95.25 96 LEU A N 1
ATOM 753 C CA . LEU A 1 96 ? 12.687 10.673 -9.358 1.00 95.25 96 LEU A CA 1
ATOM 754 C C . LEU A 1 96 ? 11.466 11.193 -10.136 1.00 95.25 96 LEU A C 1
ATOM 756 O O . LEU A 1 96 ? 10.436 10.528 -10.195 1.00 95.25 96 LEU A O 1
ATOM 760 N N . LYS A 1 97 ? 11.556 12.380 -10.750 1.00 95.25 97 LYS A N 1
ATOM 761 C CA . LYS A 1 97 ? 10.440 13.025 -11.465 1.00 95.25 97 LYS A CA 1
ATOM 762 C C . LYS A 1 97 ? 9.894 12.230 -12.660 1.00 95.25 97 LYS A C 1
ATOM 764 O O . LYS A 1 97 ? 8.803 12.538 -13.127 1.00 95.25 97 LYS A O 1
ATOM 769 N N . ASP A 1 98 ? 10.675 11.298 -13.205 1.00 95.00 98 ASP A N 1
ATOM 770 C CA . ASP A 1 98 ? 10.322 10.470 -14.365 1.00 95.00 98 ASP A CA 1
ATOM 771 C C . ASP A 1 98 ? 9.941 9.029 -13.988 1.00 95.00 98 ASP A C 1
ATOM 773 O O . ASP A 1 98 ? 9.688 8.202 -14.865 1.00 95.00 98 ASP A O 1
ATOM 777 N N . VAL A 1 99 ? 9.864 8.731 -12.688 1.00 96.38 99 VAL A N 1
ATOM 778 C CA . VAL A 1 99 ? 9.366 7.457 -12.174 1.00 96.38 99 VAL A CA 1
ATOM 779 C C . VAL A 1 99 ? 7.876 7.348 -12.482 1.00 96.38 99 VAL A C 1
ATOM 781 O O . VAL A 1 9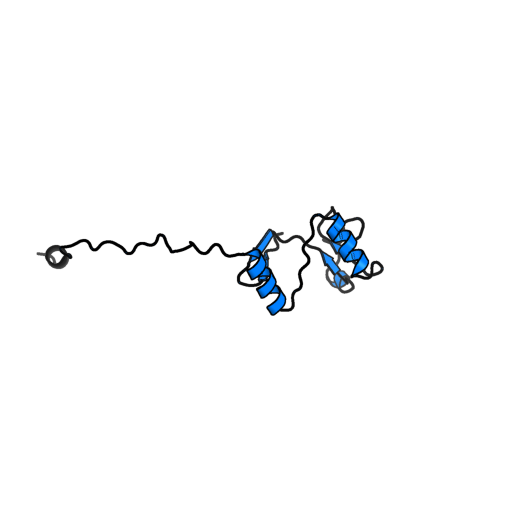9 ? 7.075 8.186 -12.070 1.00 96.38 99 VAL A O 1
ATOM 784 N N . ALA A 1 100 ? 7.499 6.296 -13.204 1.00 96.31 100 ALA A N 1
ATOM 785 C CA . ALA A 1 100 ? 6.112 6.040 -13.572 1.00 96.31 100 ALA A CA 1
ATOM 786 C C . ALA A 1 100 ? 5.364 5.210 -12.521 1.00 96.31 100 ALA A C 1
ATOM 788 O O . ALA A 1 100 ? 4.149 5.347 -12.392 1.00 96.31 100 ALA A O 1
ATOM 789 N N . LEU A 1 101 ? 6.077 4.347 -11.790 1.00 96.94 101 LEU A N 1
ATOM 790 C CA . LEU A 1 101 ? 5.512 3.493 -10.750 1.00 96.94 101 LEU A CA 1
ATOM 791 C C . LEU A 1 101 ? 6.537 3.241 -9.639 1.00 96.94 101 LEU A C 1
ATOM 793 O O . LEU A 1 101 ? 7.683 2.875 -9.905 1.00 96.94 101 LEU A O 1
ATOM 797 N N . THR A 1 102 ? 6.081 3.378 -8.396 1.00 95.69 102 THR A N 1
ATOM 798 C CA . THR A 1 102 ? 6.839 3.045 -7.187 1.00 95.69 102 THR A CA 1
ATOM 799 C C . THR A 1 102 ? 6.092 1.963 -6.427 1.00 95.69 102 THR A C 1
ATOM 801 O O . THR A 1 102 ? 4.911 2.127 -6.120 1.00 95.69 102 THR A O 1
ATOM 804 N N . ILE A 1 103 ? 6.781 0.875 -6.089 1.00 95.94 103 ILE A N 1
ATOM 805 C CA . ILE A 1 103 ? 6.191 -0.251 -5.362 1.00 95.94 103 ILE A CA 1
ATOM 806 C C . ILE A 1 103 ? 6.851 -0.349 -3.991 1.00 95.94 103 ILE A C 1
ATOM 808 O O . ILE A 1 103 ? 8.057 -0.590 -3.889 1.00 95.94 103 ILE A O 1
ATOM 812 N N . VAL A 1 104 ? 6.057 -0.172 -2.938 1.00 95.25 104 VAL A N 1
ATOM 813 C CA . VAL A 1 104 ? 6.512 -0.196 -1.543 1.00 95.25 104 VAL A CA 1
ATOM 814 C C . VAL A 1 104 ? 5.634 -1.112 -0.706 1.00 95.25 104 VAL A C 1
ATOM 816 O O . VAL A 1 104 ? 4.451 -1.298 -0.990 1.00 95.25 104 VAL A O 1
ATOM 819 N N . LYS A 1 105 ? 6.212 -1.661 0.361 1.00 94.69 105 LYS A N 1
ATOM 820 C CA . LYS A 1 105 ? 5.478 -2.455 1.343 1.00 94.69 105 LYS A CA 1
ATOM 821 C C . LYS A 1 105 ? 4.968 -1.565 2.469 1.00 94.69 105 LYS A C 1
ATOM 823 O O . LYS A 1 105 ? 5.741 -0.867 3.116 1.00 94.69 105 LYS A O 1
ATOM 828 N N . ALA A 1 106 ? 3.669 -1.635 2.725 1.00 95.50 106 ALA A N 1
ATOM 829 C CA . ALA A 1 106 ? 3.080 -1.085 3.937 1.00 95.50 106 ALA A CA 1
ATOM 830 C C . ALA A 1 106 ? 3.212 -2.083 5.099 1.00 95.50 106 ALA A C 1
ATOM 832 O O . ALA A 1 106 ? 3.193 -3.298 4.898 1.00 95.50 106 ALA A O 1
ATOM 833 N N . HIS A 1 107 ? 3.310 -1.567 6.321 1.00 95.00 107 HIS A N 1
ATOM 834 C CA . HIS A 1 107 ? 3.295 -2.360 7.545 1.00 95.00 107 HIS A CA 1
ATOM 835 C C . HIS A 1 107 ? 1.890 -2.908 7.835 1.00 95.00 107 HIS A C 1
ATOM 837 O O . HIS A 1 107 ? 1.731 -4.094 8.111 1.00 95.00 107 HIS A O 1
ATOM 843 N N . PHE A 1 108 ? 0.866 -2.057 7.714 1.00 93.75 108 PHE A N 1
ATOM 844 C CA . PHE A 1 108 ? -0.545 -2.450 7.717 1.00 93.75 108 PHE A CA 1
ATOM 845 C C . PHE A 1 108 ? -1.433 -1.374 7.075 1.00 93.75 108 PHE A C 1
ATOM 847 O O . PHE A 1 108 ? -1.014 -0.229 6.889 1.00 93.75 108 PHE A O 1
ATOM 854 N N . GLY A 1 109 ? -2.675 -1.751 6.764 1.00 93.56 109 GLY A N 1
ATOM 855 C CA . GLY A 1 109 ? -3.737 -0.842 6.334 1.00 93.56 109 GLY A CA 1
ATOM 856 C C . GLY A 1 109 ? -4.769 -0.591 7.435 1.00 93.56 109 GLY A C 1
ATOM 857 O O . GLY A 1 109 ? -5.016 -1.455 8.276 1.00 93.56 109 GLY A O 1
ATOM 858 N N . VAL A 1 110 ? -5.387 0.590 7.429 1.00 93.88 110 VAL A N 1
ATOM 859 C CA . VAL A 1 110 ? -6.454 0.968 8.366 1.00 93.88 110 VAL A CA 1
ATOM 860 C C . VAL A 1 110 ? -7.800 0.887 7.653 1.00 93.88 110 VAL A C 1
ATOM 862 O O . VAL A 1 110 ? -8.119 1.729 6.815 1.00 93.88 110 VAL A O 1
ATOM 865 N N . ALA A 1 111 ? -8.612 -0.115 8.002 1.00 93.25 111 ALA A N 1
ATOM 866 C CA . ALA A 1 111 ? -9.898 -0.385 7.349 1.00 93.25 111 ALA A CA 1
ATOM 867 C C . ALA A 1 111 ? -10.883 0.793 7.387 1.00 93.25 111 ALA A C 1
ATOM 869 O O . ALA A 1 111 ? -11.696 0.950 6.485 1.00 93.25 111 ALA A O 1
ATOM 870 N N . GLU A 1 112 ? -10.819 1.627 8.424 1.00 91.12 112 GLU A N 1
ATOM 871 C CA . GLU A 1 112 ? -11.719 2.769 8.595 1.00 91.12 112 GLU A CA 1
ATOM 872 C C . GLU A 1 112 ? -11.426 3.931 7.639 1.00 91.12 112 GLU A C 1
ATOM 874 O O . GLU A 1 112 ? -12.346 4.647 7.259 1.00 91.12 112 GLU A O 1
ATOM 879 N N . THR A 1 113 ? -10.165 4.112 7.239 1.00 93.94 113 THR A N 1
ATOM 880 C CA . THR A 1 113 ? -9.722 5.300 6.491 1.00 93.94 113 THR A CA 1
ATOM 881 C C . THR A 1 113 ? -9.115 4.982 5.129 1.00 93.94 113 THR A C 1
ATOM 883 O O . THR A 1 113 ? -8.864 5.899 4.355 1.00 93.94 113 THR A O 1
ATOM 886 N N . GLY A 1 114 ? -8.841 3.708 4.831 1.00 93.62 114 GLY A N 1
ATOM 887 C CA . GLY A 1 114 ? -8.112 3.302 3.626 1.00 93.62 114 GLY A CA 1
ATOM 888 C C . GLY A 1 114 ? -6.617 3.644 3.671 1.00 93.62 114 GLY A C 1
ATOM 889 O O . GLY A 1 114 ? -5.904 3.407 2.699 1.00 93.62 114 GLY A O 1
ATOM 890 N N . ALA A 1 115 ? -6.119 4.182 4.790 1.00 94.94 115 ALA A N 1
ATOM 891 C CA . ALA A 1 115 ? -4.726 4.583 4.930 1.00 94.94 115 ALA A CA 1
ATOM 892 C C . ALA A 1 115 ? -3.784 3.374 4.995 1.00 94.94 115 ALA A C 1
ATOM 894 O O . ALA A 1 115 ? -4.142 2.312 5.509 1.00 94.94 115 ALA A O 1
ATOM 895 N N . LEU A 1 116 ? -2.554 3.576 4.527 1.00 95.19 116 LEU A N 1
ATOM 896 C CA . LEU A 1 116 ? -1.447 2.634 4.649 1.00 95.19 116 LEU A CA 1
ATOM 897 C C . LEU A 1 116 ? -0.387 3.227 5.575 1.00 95.19 116 LEU A C 1
ATOM 899 O O . LEU A 1 116 ? 0.046 4.362 5.380 1.00 95.19 116 LEU A O 1
ATOM 903 N N . TRP A 1 117 ? 0.050 2.456 6.568 1.00 95.44 117 TRP A N 1
ATOM 904 C CA . TRP A 1 117 ? 1.232 2.803 7.350 1.00 95.44 117 TRP A CA 1
ATOM 905 C C . TRP A 1 117 ? 2.468 2.307 6.605 1.00 95.44 117 TRP A C 1
ATOM 907 O O . TRP A 1 117 ? 2.649 1.102 6.447 1.00 95.44 117 TRP A O 1
ATOM 917 N N . VAL A 1 118 ? 3.349 3.221 6.201 1.00 93.44 118 VAL A N 1
ATOM 918 C CA . VAL A 1 118 ? 4.681 2.903 5.661 1.00 93.44 118 VAL A CA 1
ATOM 919 C C . VAL A 1 118 ? 5.730 3.243 6.723 1.00 93.44 118 VAL A C 1
ATOM 921 O O . VAL A 1 118 ? 5.680 4.329 7.299 1.00 93.44 118 VAL A O 1
ATOM 924 N N . THR A 1 119 ? 6.606 2.293 7.049 1.00 87.62 119 THR A N 1
ATOM 925 C CA . THR A 1 119 ? 7.734 2.500 7.976 1.00 87.62 119 THR A CA 1
ATOM 926 C C . THR A 1 119 ? 9.020 2.752 7.197 1.00 87.62 119 THR A C 1
ATOM 928 O O . THR A 1 119 ? 9.070 2.486 5.995 1.00 87.62 119 THR A O 1
ATOM 931 N N . ASP A 1 120 ? 10.023 3.279 7.894 1.00 72.75 120 ASP A N 1
ATOM 932 C CA . ASP A 1 120 ? 11.401 3.423 7.422 1.00 72.75 120 ASP A CA 1
ATOM 933 C C . ASP A 1 120 ? 12.098 2.077 7.156 1.00 72.75 120 ASP A C 1
ATOM 935 O O . ASP A 1 120 ? 11.698 1.051 7.762 1.00 72.75 120 ASP A O 1
#

Foldseek 3Di:
DDPVVVVVVVCVVPPDPDDDDDPDCVPPPPPPPPLVVLLQVQCVVVPHHDDDDDDVVRVQVVCVVPHDLVFAEAECDPSCVVRHHNPCPPPDPVVCPRHPYYYYDFPDAGSNRNDTHDDD